Protein AF-A0A657ESQ2-F1 (afdb_monomer)

Radius of gyration: 17.64 Å; Cα contacts (8 Å, |Δi|>4): 274; chains: 1; bounding box: 41×24×46 Å

Secondary structure (DSSP, 8-state):
-EEEEE--SS-EE-TTS-EE---EEEEEEEEEEE-SSSEEEEEEEEEEEESSS---TTSSSEEEEEEEEEEE-SBTTEEEEEEEEE-TT-EEETTEEEE--EEEEEEEEE--

Organism: Salmonella enteritidis (NCBI:txid149539)

Foldseek 3Di:
DDWDKAWDPAWDQAPVRDTHTFIKIKDKDKDWDDPDPFKIKIKIKMKMFTPDRHAALLRHRIWMKIKIKIWTCPDVFKIKIKIKMFGAQRDDDPNRGRHTDIDIDIDMGGDD

Nearest PDB structures (foldseek):
  2wjr-assembly1_A  TM=1.004E+00  e=6.960E-17  Escherichia coli K-12
  5ldt-assembly1_B  TM=6.618E-01  e=3.950E-01  Campylobacter jejuni
  5ldv-assembly1_A  TM=5.647E-01  e=2.331E-01  Campylobacter jejuni
  2iwv-assembly2_B  TM=6.084E-01  e=5.141E-01  Escherichia coli K-12
  7q5c-assembly1_XXX  TM=6.242E-01  e=1.400E+00  Escherichia coli K-12

Solvent-accessible surface area (backbone atoms only — not comparable to full-atom values): 6054 Å² total; per-residue (Å²): 114,47,79,47,77,50,77,53,97,59,73,42,75,36,78,88,66,48,80,39,49,83,24,33,47,35,37,37,42,71,49,78,45,76,78,52,90,49,35,34,42,36,40,38,41,36,45,36,33,48,74,46,66,52,63,48,50,57,75,30,48,53,56,43,38,40,40,42,35,45,36,36,48,79,43,102,45,38,34,41,33,44,35,44,31,44,46,41,31,46,28,69,58,95,91,43,56,52,32,79,27,76,45,81,48,74,53,70,48,72,67,129

pLDDT: mean 98.3, std 1.03, range [89.38, 98.88]

Structure (mmCIF, N/CA/C/O backbone):
data_AF-A0A657ESQ2-F1
#
_entry.id   AF-A0A657ESQ2-F1
#
loop_
_atom_site.group_PDB
_atom_site.id
_atom_site.type_symbol
_atom_site.label_atom_id
_atom_site.label_alt_id
_at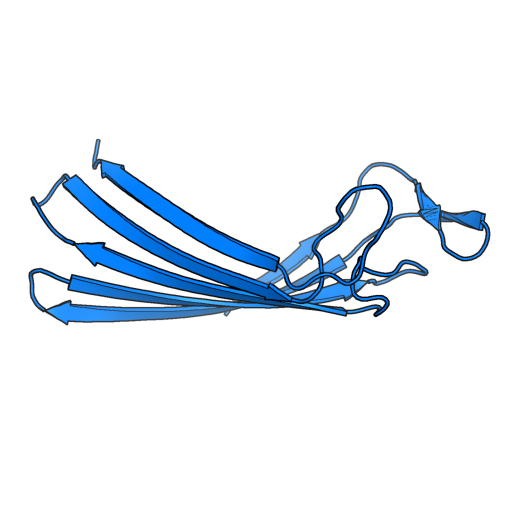om_site.label_comp_id
_atom_site.label_asym_id
_atom_site.label_entity_id
_atom_site.label_seq_id
_atom_site.pdbx_PDB_ins_code
_atom_site.Cartn_x
_atom_site.Cartn_y
_atom_site.Cartn_z
_atom_site.occupancy
_atom_site.B_iso_or_equiv
_atom_site.auth_seq_id
_atom_site.auth_comp_id
_atom_site.auth_asym_id
_atom_site.auth_atom_id
_atom_site.pdbx_PDB_model_num
ATOM 1 N N . MET A 1 1 ? -9.591 -10.867 0.624 1.00 96.06 1 MET A N 1
ATOM 2 C CA . MET A 1 1 ? -8.493 -11.061 -0.350 1.00 96.06 1 MET A CA 1
ATOM 3 C C . MET A 1 1 ? -8.835 -10.293 -1.615 1.00 96.06 1 MET A C 1
ATOM 5 O O . MET A 1 1 ? -9.995 -10.320 -2.010 1.00 96.06 1 MET A O 1
ATOM 9 N N . ARG A 1 2 ? -7.864 -9.631 -2.243 1.00 98.62 2 ARG A N 1
ATOM 10 C CA . ARG A 1 2 ? -8.028 -8.930 -3.520 1.00 98.62 2 ARG A CA 1
ATOM 11 C C . ARG A 1 2 ? -6.868 -9.264 -4.449 1.00 98.62 2 ARG A C 1
ATOM 13 O O . ARG A 1 2 ? -5.722 -9.280 -4.015 1.00 98.62 2 ARG A O 1
ATOM 20 N N . TYR A 1 3 ? -7.176 -9.474 -5.722 1.00 98.56 3 TYR A N 1
ATOM 21 C CA . TYR A 1 3 ? -6.207 -9.423 -6.811 1.00 98.56 3 TYR A CA 1
ATOM 22 C C . TYR A 1 3 ? -6.491 -8.184 -7.659 1.00 98.56 3 TYR A C 1
ATOM 24 O O . TYR A 1 3 ? -7.655 -7.852 -7.897 1.00 98.56 3 TYR A O 1
ATOM 32 N N . ARG A 1 4 ? -5.441 -7.503 -8.112 1.00 98.75 4 ARG A N 1
ATOM 33 C CA . ARG A 1 4 ? -5.534 -6.347 -9.000 1.00 98.75 4 ARG A CA 1
ATOM 34 C C . ARG A 1 4 ? -4.433 -6.412 -10.052 1.00 98.75 4 ARG A C 1
ATOM 36 O O . ARG A 1 4 ? -3.280 -6.700 -9.738 1.00 98.75 4 ARG A O 1
ATOM 43 N N . TYR A 1 5 ? -4.801 -6.140 -11.298 1.00 98.62 5 TYR A N 1
ATOM 44 C CA . TYR A 1 5 ? -3.851 -5.976 -12.389 1.00 98.62 5 TYR A CA 1
ATOM 45 C C . TYR A 1 5 ? -3.666 -4.487 -12.670 1.00 98.62 5 TYR A C 1
ATOM 47 O O . TYR A 1 5 ? -4.586 -3.820 -13.145 1.00 98.62 5 TYR A O 1
ATOM 55 N N . ASP A 1 6 ? -2.481 -3.977 -12.357 1.00 98.50 6 ASP A N 1
ATOM 56 C CA . ASP A 1 6 ? -2.143 -2.569 -12.521 1.00 98.50 6 ASP A CA 1
ATOM 57 C C . ASP A 1 6 ? -1.502 -2.385 -13.899 1.00 98.50 6 ASP A C 1
ATOM 59 O O . ASP A 1 6 ? -0.305 -2.608 -14.100 1.00 98.50 6 ASP A O 1
ATOM 63 N N . TRP A 1 7 ? -2.337 -2.013 -14.870 1.00 98.50 7 TRP A N 1
ATOM 64 C CA . TRP A 1 7 ? -1.920 -1.725 -16.238 1.00 98.50 7 TRP A CA 1
ATOM 65 C C . TRP A 1 7 ? -1.577 -0.245 -16.406 1.00 98.50 7 TRP A C 1
ATOM 67 O O . TRP A 1 7 ? -2.383 0.632 -16.086 1.00 98.50 7 TRP A O 1
ATOM 77 N N . LYS A 1 8 ? -0.397 0.052 -16.960 1.00 97.88 8 LYS A N 1
ATOM 78 C CA . LYS A 1 8 ? 0.005 1.431 -17.263 1.00 97.88 8 LYS A CA 1
ATOM 79 C C . LYS A 1 8 ? -0.380 1.810 -18.686 1.00 97.88 8 LYS A C 1
ATOM 81 O O . LYS A 1 8 ? 0.028 1.150 -19.642 1.00 97.88 8 LYS A O 1
ATOM 86 N N . ALA A 1 9 ? -1.088 2.932 -18.832 1.00 98.12 9 ALA A N 1
ATOM 87 C CA . ALA A 1 9 ? -1.509 3.473 -20.128 1.00 98.12 9 ALA A CA 1
ATOM 88 C C . ALA A 1 9 ? -0.370 4.077 -20.964 1.00 98.12 9 ALA A C 1
ATOM 90 O O . ALA A 1 9 ? -0.494 4.180 -22.186 1.00 98.12 9 ALA A O 1
ATOM 91 N N . TYR A 1 10 ? 0.776 4.351 -20.347 1.00 97.31 10 TYR A N 1
ATOM 92 C CA . TYR A 1 10 ? 1.986 4.872 -20.981 1.00 97.31 10 TYR A CA 1
ATOM 93 C C . TYR A 1 10 ? 3.131 3.843 -20.960 1.00 97.31 10 TYR A C 1
ATOM 95 O O . TYR A 1 10 ? 3.074 2.846 -20.237 1.00 97.31 10 TYR A O 1
ATOM 103 N N . ARG A 1 11 ? 4.165 4.074 -21.782 1.00 98.19 11 ARG A N 1
ATOM 104 C CA . ARG A 1 11 ? 5.374 3.232 -21.872 1.00 98.19 11 ARG A CA 1
ATOM 105 C C . ARG A 1 11 ? 6.541 3.856 -21.100 1.00 98.19 11 ARG A C 1
ATOM 107 O O . ARG A 1 11 ? 6.575 5.069 -20.918 1.00 98.19 11 ARG A O 1
ATOM 114 N N . GLN A 1 12 ? 7.490 3.029 -20.673 1.00 98.38 12 GLN A N 1
ATOM 115 C CA . GLN A 1 12 ? 8.704 3.418 -19.945 1.00 98.38 12 GLN A CA 1
ATOM 116 C C . GLN A 1 12 ? 9.895 2.586 -20.433 1.00 98.38 12 GLN A C 1
ATOM 118 O O . GLN A 1 12 ? 9.694 1.456 -20.876 1.00 98.38 12 GLN A O 1
ATOM 123 N N . GLN A 1 13 ? 11.113 3.109 -20.307 1.00 98.44 13 GLN A N 1
ATOM 124 C CA . GLN A 1 13 ? 12.323 2.331 -20.572 1.00 98.44 13 GLN A CA 1
ATOM 125 C C . GLN A 1 13 ? 12.466 1.207 -19.536 1.00 98.44 13 GLN A C 1
ATOM 127 O O . GLN A 1 13 ? 12.337 1.460 -18.336 1.00 98.44 13 GLN A O 1
ATOM 132 N N . ASP A 1 14 ? 12.667 -0.021 -19.999 1.00 98.06 14 ASP A N 1
ATOM 133 C CA . ASP A 1 14 ? 12.867 -1.209 -19.173 1.00 98.06 14 ASP A CA 1
ATOM 134 C C . ASP A 1 14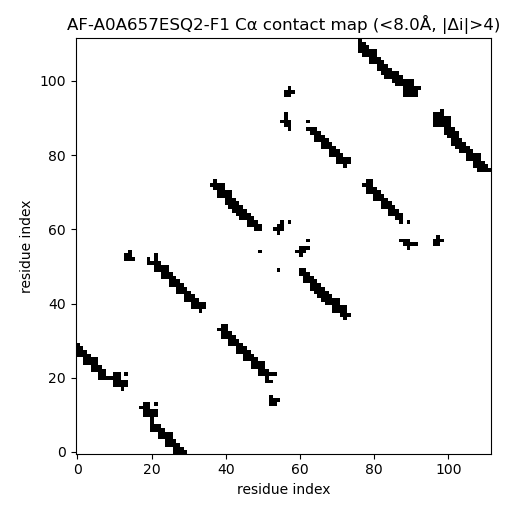 ? 14.357 -1.474 -18.879 1.00 98.06 14 ASP A C 1
ATOM 136 O O . ASP A 1 14 ? 15.224 -0.663 -19.212 1.00 98.06 14 ASP A O 1
ATOM 140 N N . LEU A 1 15 ? 14.665 -2.581 -18.196 1.00 97.25 15 LEU A N 1
ATOM 141 C CA . LEU A 1 15 ? 16.039 -2.928 -17.808 1.00 97.25 15 LEU A CA 1
ATOM 142 C C . LEU A 1 15 ? 16.935 -3.311 -18.992 1.00 97.25 15 LEU A C 1
ATOM 144 O O . LEU A 1 15 ? 18.156 -3.211 -18.873 1.00 97.25 15 LEU A O 1
ATOM 148 N N . SER A 1 16 ? 16.343 -3.722 -20.112 1.00 97.81 16 SER A N 1
ATOM 149 C CA . SER A 1 16 ? 17.048 -4.031 -21.358 1.00 97.81 16 SER A CA 1
ATOM 150 C C . SER A 1 16 ? 17.262 -2.782 -22.226 1.00 97.81 16 SER A C 1
ATOM 152 O O . SER A 1 16 ? 18.020 -2.817 -23.193 1.00 97.81 16 SER A O 1
ATOM 154 N N . GLY A 1 17 ? 16.648 -1.656 -21.850 1.00 97.94 17 GLY A N 1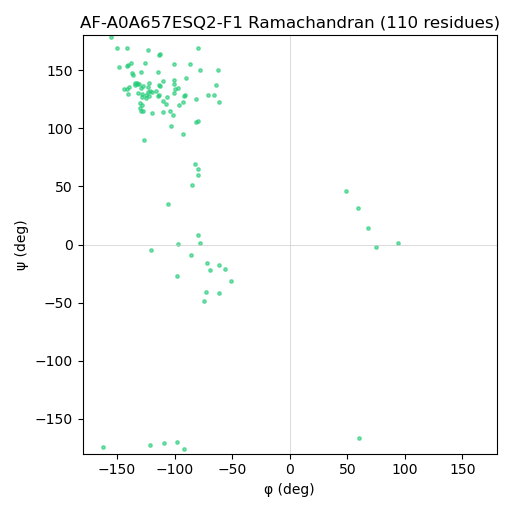
ATOM 155 C CA . GLY A 1 17 ? 16.729 -0.383 -22.558 1.00 97.94 17 GLY A CA 1
ATOM 156 C C . GLY A 1 17 ? 15.593 -0.155 -23.557 1.00 97.94 17 GLY A C 1
ATOM 157 O O . GLY A 1 17 ? 15.557 0.913 -24.173 1.00 97.94 17 GLY A O 1
ATOM 158 N N . ASP A 1 18 ? 14.651 -1.094 -23.672 1.00 98.19 18 ASP A N 1
ATOM 159 C CA . ASP A 1 18 ? 13.515 -1.032 -24.586 1.00 98.19 18 ASP A CA 1
ATOM 160 C C . ASP A 1 18 ? 12.331 -0.276 -23.971 1.00 98.19 18 ASP A C 1
ATOM 162 O O . ASP A 1 18 ? 12.141 -0.205 -22.756 1.00 98.19 18 ASP A O 1
ATOM 166 N N . MET A 1 19 ? 11.470 0.291 -24.819 1.00 98.31 19 MET A N 1
ATOM 167 C CA . MET A 1 19 ? 10.232 0.919 -24.352 1.00 98.31 19 MET A CA 1
ATOM 168 C C . MET A 1 19 ? 9.162 -0.146 -24.112 1.00 98.31 19 MET A C 1
ATOM 170 O O . MET A 1 19 ? 8.528 -0.614 -25.055 1.00 98.31 19 MET A O 1
ATOM 174 N N . SER A 1 20 ? 8.865 -0.472 -22.861 1.00 98.12 20 SER A N 1
ATOM 175 C CA . SER A 1 20 ? 7.834 -1.449 -22.484 1.00 98.12 20 SER A CA 1
ATOM 176 C C . SER A 1 20 ? 6.755 -0.815 -21.592 1.00 98.12 20 SER A C 1
ATOM 178 O O . SER A 1 20 ? 6.684 0.409 -21.459 1.00 98.12 20 SER A O 1
ATOM 180 N N . ARG A 1 21 ? 5.836 -1.615 -21.041 1.00 98.19 21 ARG A N 1
ATOM 181 C CA . ARG A 1 21 ? 4.856 -1.171 -20.033 1.00 98.19 21 ARG A CA 1
ATOM 182 C C . ARG A 1 21 ? 5.209 -1.791 -18.693 1.00 98.19 21 ARG A C 1
ATOM 184 O O . ARG A 1 21 ? 5.244 -3.011 -18.575 1.00 98.19 21 ARG A O 1
ATOM 191 N N . ASP A 1 22 ? 5.413 -0.974 -17.672 1.00 98.38 22 ASP A N 1
ATOM 192 C CA . ASP A 1 22 ? 5.702 -1.449 -16.316 1.00 98.38 22 ASP A CA 1
ATOM 193 C C . ASP A 1 22 ? 4.415 -1.890 -15.589 1.00 98.38 22 ASP A C 1
ATOM 195 O O . ASP A 1 22 ? 3.964 -1.253 -14.636 1.00 98.38 22 ASP A O 1
ATOM 199 N N . ASN A 1 23 ? 3.790 -2.948 -16.114 1.00 98.44 23 ASN A N 1
ATOM 200 C CA . ASN A 1 23 ? 2.570 -3.549 -15.579 1.00 98.44 23 ASN A CA 1
ATOM 201 C C . ASN A 1 23 ? 2.871 -4.434 -14.363 1.00 98.44 23 ASN A C 1
ATOM 203 O O . ASN A 1 23 ? 3.940 -5.052 -14.271 1.00 98.44 23 ASN A O 1
ATOM 207 N N . VAL A 1 24 ? 1.900 -4.536 -13.455 1.00 98.81 24 VAL A N 1
ATOM 208 C CA . VAL A 1 24 ? 2.076 -5.192 -12.155 1.00 98.81 24 VAL A CA 1
ATOM 209 C C . VAL A 1 24 ? 0.909 -6.127 -11.829 1.00 98.81 24 VAL A C 1
ATOM 211 O O . VAL A 1 24 ? -0.259 -5.779 -12.004 1.00 98.81 24 VAL A O 1
ATOM 214 N N . HIS A 1 25 ? 1.231 -7.306 -11.297 1.00 98.81 25 HIS A N 1
ATOM 215 C CA . HIS A 1 25 ? 0.279 -8.175 -10.606 1.00 98.81 25 HIS A CA 1
ATOM 216 C C . HIS A 1 25 ? 0.323 -7.855 -9.114 1.00 98.81 25 HIS A C 1
ATOM 218 O O . HIS A 1 25 ? 1.389 -7.950 -8.511 1.00 98.81 25 HIS A O 1
ATOM 224 N N . ARG A 1 26 ? -0.810 -7.487 -8.513 1.00 98.88 26 ARG A N 1
ATOM 225 C CA . ARG A 1 26 ? -0.903 -7.119 -7.096 1.00 98.88 26 ARG A CA 1
ATOM 226 C C . ARG A 1 26 ? -1.913 -7.998 -6.370 1.00 98.88 26 ARG A C 1
ATOM 228 O O . ARG A 1 26 ? -3.023 -8.217 -6.851 1.00 98.88 26 ARG A O 1
ATOM 235 N N . TRP A 1 27 ? -1.531 -8.454 -5.188 1.00 98.81 27 TRP A N 1
ATOM 236 C CA . TRP A 1 27 ? -2.357 -9.211 -4.260 1.00 98.81 27 TRP A CA 1
ATOM 237 C C . TRP A 1 27 ? -2.401 -8.481 -2.927 1.00 98.81 27 TRP A C 1
ATOM 239 O O . TRP A 1 27 ? -1.354 -8.114 -2.401 1.00 98.81 27 TRP A O 1
ATOM 249 N N . ASP A 1 28 ? -3.596 -8.303 -2.374 1.00 98.81 28 ASP A N 1
ATOM 250 C CA . ASP A 1 28 ? -3.800 -7.708 -1.058 1.00 98.81 28 ASP A CA 1
ATOM 251 C C . ASP A 1 28 ? -4.621 -8.660 -0.163 1.00 98.81 28 ASP A C 1
ATOM 253 O O . ASP A 1 28 ? -5.705 -9.137 -0.532 1.00 98.81 28 ASP A O 1
ATOM 257 N N . GLY A 1 29 ? -4.113 -8.931 1.034 1.00 98.69 29 GLY A N 1
ATOM 258 C CA . GLY A 1 29 ? -4.825 -9.566 2.137 1.00 98.69 29 GLY A CA 1
ATOM 259 C C . GLY A 1 29 ? -5.274 -8.510 3.142 1.00 98.69 29 GLY A C 1
ATOM 260 O O . GLY A 1 29 ? -4.537 -7.567 3.405 1.00 98.69 29 GLY A O 1
ATOM 261 N N . TYR A 1 30 ? -6.474 -8.674 3.697 1.00 98.75 30 TYR A N 1
ATOM 262 C CA . TYR A 1 30 ? -7.056 -7.746 4.666 1.00 98.75 30 TYR A CA 1
ATOM 263 C C . TYR A 1 30 ? -7.600 -8.534 5.846 1.00 98.75 30 TYR A C 1
ATOM 265 O O . TYR A 1 30 ? -8.362 -9.484 5.648 1.00 98.75 30 TYR A O 1
ATOM 273 N N . VAL A 1 31 ? -7.236 -8.113 7.049 1.00 98.69 31 VAL A N 1
ATOM 274 C CA . VAL A 1 31 ? -7.825 -8.578 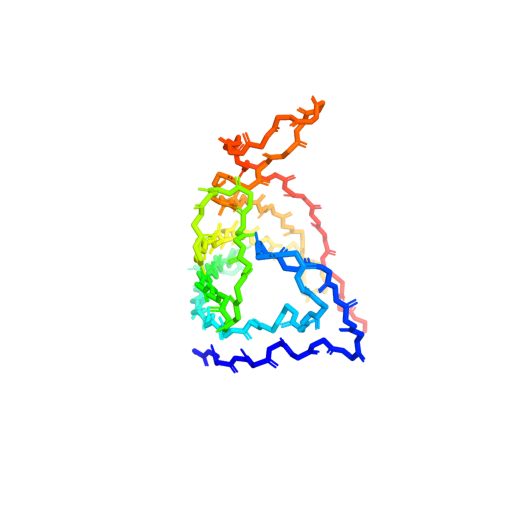8.301 1.00 98.69 31 VAL A CA 1
ATOM 275 C C . VAL A 1 31 ? -8.236 -7.347 9.088 1.00 98.69 31 VAL A C 1
ATOM 277 O O . VAL A 1 31 ? -7.428 -6.452 9.315 1.00 98.69 31 VAL A O 1
ATOM 280 N N . THR A 1 32 ? -9.490 -7.309 9.517 1.00 98.69 32 THR A N 1
ATOM 281 C CA . THR A 1 32 ? -10.004 -6.267 10.402 1.00 98.69 32 THR A CA 1
ATOM 282 C C . THR A 1 32 ? -10.613 -6.948 11.608 1.00 98.69 32 THR A C 1
ATOM 284 O O . THR A 1 32 ? -11.444 -7.843 11.466 1.00 98.69 32 THR A O 1
ATOM 287 N N . TYR A 1 33 ? -10.173 -6.542 12.790 1.00 98.62 33 TYR A N 1
ATOM 288 C CA . TYR A 1 33 ? -10.600 -7.108 14.053 1.00 98.62 33 TYR A CA 1
ATOM 289 C C . TYR A 1 33 ? -11.068 -5.994 14.982 1.00 98.62 33 TYR A C 1
ATOM 291 O O . TYR A 1 33 ? -10.295 -5.121 15.385 1.00 98.62 33 TYR A O 1
ATOM 299 N N . HIS A 1 34 ? -12.357 -6.024 15.305 1.00 98.50 34 HIS A N 1
ATOM 300 C CA . HIS A 1 34 ? -12.948 -5.142 16.297 1.00 98.50 34 HIS A CA 1
ATOM 301 C C . HIS A 1 34 ? -12.635 -5.703 17.686 1.00 98.50 34 HIS A C 1
ATOM 303 O O . HIS A 1 34 ? -13.171 -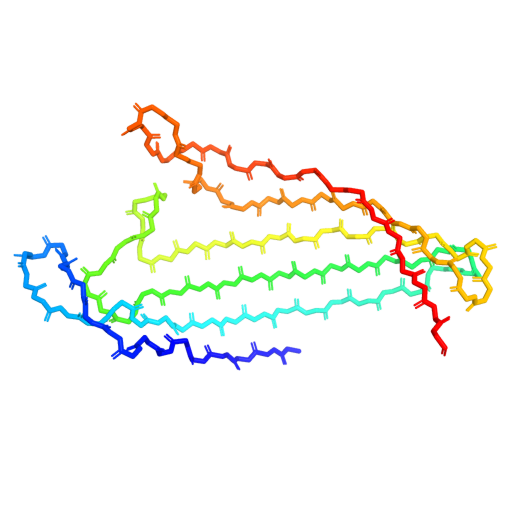6.741 18.069 1.00 98.50 34 HIS A O 1
ATOM 309 N N . ILE A 1 35 ? -11.716 -5.056 18.403 1.00 98.19 35 ILE A N 1
ATOM 310 C CA . ILE A 1 35 ? -11.209 -5.555 19.687 1.00 98.19 35 ILE A CA 1
ATOM 311 C C . ILE A 1 35 ? -12.271 -5.350 20.769 1.00 98.19 35 ILE A C 1
ATOM 313 O O . ILE A 1 35 ? -12.567 -6.261 21.539 1.00 98.19 35 ILE A O 1
ATOM 317 N N . ASN A 1 36 ? -12.815 -4.137 20.828 1.00 98.00 36 ASN A N 1
ATOM 318 C CA . ASN A 1 36 ? -13.845 -3.687 21.757 1.00 98.00 36 ASN A CA 1
ATOM 319 C C . ASN A 1 36 ? -14.487 -2.398 21.211 1.00 98.00 36 ASN A C 1
ATOM 321 O O . ASN A 1 36 ? -14.131 -1.953 20.119 1.00 98.00 36 ASN A O 1
ATOM 325 N N . SER A 1 37 ? -15.380 -1.778 21.991 1.00 97.88 37 SER A N 1
ATOM 326 C CA . SER A 1 37 ? -16.060 -0.524 21.629 1.00 97.88 37 SER A CA 1
ATOM 327 C C . SER A 1 37 ? -15.118 0.592 21.185 1.00 97.88 37 SER A C 1
ATOM 329 O O . SER A 1 37 ? -15.499 1.401 20.347 1.00 97.88 37 SER A O 1
ATOM 331 N N . ASP A 1 38 ? -13.902 0.617 21.723 1.00 98.56 38 ASP A N 1
ATOM 332 C CA . ASP A 1 38 ? -12.987 1.743 21.595 1.00 98.56 38 ASP A CA 1
ATOM 333 C C . ASP A 1 38 ? -11.971 1.517 20.479 1.00 98.56 38 ASP A C 1
ATOM 335 O O . ASP A 1 38 ? -11.482 2.480 19.900 1.00 98.56 38 ASP A O 1
ATOM 339 N N . PHE A 1 39 ? -11.640 0.263 20.157 1.00 98.75 39 PHE A N 1
ATOM 340 C CA . PHE A 1 39 ? -10.520 -0.041 19.275 1.00 98.75 39 PHE A CA 1
ATOM 341 C C . PHE A 1 39 ? -10.854 -1.024 18.162 1.00 98.75 39 PHE A C 1
ATOM 343 O O . PHE A 1 39 ? -11.473 -2.077 18.340 1.00 98.75 39 PHE A O 1
ATOM 350 N N . THR A 1 40 ? -10.339 -0.718 16.977 1.00 98.81 40 THR A N 1
ATOM 351 C CA . THR A 1 40 ? -10.291 -1.650 15.851 1.00 98.81 40 THR A CA 1
ATOM 352 C C . THR A 1 40 ? -8.883 -1.715 15.304 1.00 98.81 40 THR A C 1
ATOM 354 O O . THR A 1 40 ? -8.252 -0.698 15.026 1.00 98.81 40 THR A O 1
ATOM 357 N N . PHE A 1 41 ? -8.395 -2.939 15.159 1.00 98.81 41 PHE A N 1
ATOM 358 C CA . PHE A 1 41 ? -7.127 -3.221 14.520 1.00 98.81 41 PHE A CA 1
ATOM 359 C C . PHE A 1 41 ? 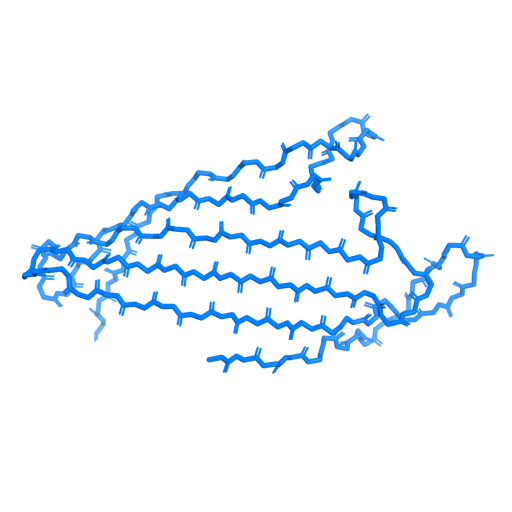-7.377 -3.665 13.084 1.00 98.81 41 PHE A C 1
ATOM 361 O O . PHE A 1 41 ? -8.234 -4.514 12.827 1.00 98.81 41 PHE A O 1
ATOM 368 N N . ALA A 1 42 ? -6.616 -3.114 12.148 1.00 98.81 42 ALA A N 1
ATOM 369 C CA . ALA A 1 42 ? -6.612 -3.561 10.770 1.00 98.81 42 ALA A CA 1
ATOM 370 C C . ALA A 1 42 ? -5.185 -3.856 10.315 1.00 98.81 42 ALA A C 1
ATOM 372 O O . ALA A 1 42 ? -4.262 -3.084 10.563 1.00 98.81 42 ALA A O 1
ATOM 373 N N . TRP A 1 43 ? -5.029 -4.973 9.617 1.00 98.88 43 TRP A N 1
ATOM 374 C CA . TRP A 1 43 ? -3.803 -5.337 8.932 1.00 98.88 43 TRP A CA 1
ATOM 375 C C . TRP A 1 43 ? -4.094 -5.541 7.452 1.00 98.88 43 TRP A C 1
ATOM 377 O O . TRP A 1 43 ? -4.987 -6.309 7.078 1.00 98.88 43 TRP A O 1
ATOM 387 N N . GLN A 1 44 ? -3.317 -4.864 6.613 1.00 98.88 44 GLN A N 1
ATOM 388 C CA . GLN A 1 44 ? -3.251 -5.135 5.187 1.00 98.88 44 GLN A CA 1
ATOM 389 C C . GLN A 1 44 ? -1.857 -5.646 4.840 1.00 98.88 44 GLN A C 1
ATOM 391 O O . GLN A 1 44 ? -0.856 -4.996 5.128 1.00 98.88 44 GLN A O 1
ATOM 396 N N . THR A 1 45 ? -1.796 -6.789 4.167 1.00 98.75 45 THR A N 1
ATOM 397 C CA . THR A 1 45 ? -0.561 -7.317 3.585 1.00 98.75 45 THR A CA 1
ATOM 398 C C . THR A 1 45 ? -0.660 -7.281 2.074 1.00 98.75 45 THR A C 1
ATOM 400 O O . THR A 1 45 ? -1.699 -7.623 1.510 1.00 98.75 45 THR A O 1
ATOM 403 N N . THR A 1 46 ? 0.401 -6.852 1.409 1.00 98.88 46 THR A N 1
ATOM 404 C CA . THR A 1 46 ? 0.442 -6.699 -0.039 1.00 98.88 46 THR A CA 1
ATOM 405 C C . THR A 1 46 ? 1.669 -7.400 -0.594 1.00 98.88 46 THR A C 1
ATOM 407 O O . THR A 1 46 ? 2.777 -7.216 -0.095 1.00 98.88 46 THR A O 1
ATOM 410 N N . LEU A 1 47 ? 1.476 -8.154 -1.672 1.00 98.81 47 LEU A N 1
ATOM 411 C CA . LEU A 1 47 ? 2.539 -8.640 -2.541 1.00 98.81 47 LEU A CA 1
ATOM 412 C C . LEU A 1 47 ? 2.273 -8.130 -3.950 1.00 98.81 47 LEU A C 1
ATOM 414 O O . LEU A 1 47 ? 1.169 -8.290 -4.474 1.00 98.81 47 LEU A O 1
ATOM 418 N N . TYR A 1 48 ? 3.289 -7.579 -4.599 1.00 98.69 48 TYR A N 1
ATOM 419 C CA . TYR A 1 48 ? 3.185 -7.230 -6.006 1.00 98.69 48 TYR A CA 1
ATOM 420 C C . TYR A 1 48 ? 4.435 -7.608 -6.786 1.00 98.69 48 TYR A C 1
ATOM 422 O O . TYR A 1 48 ? 5.549 -7.602 -6.258 1.00 98.69 48 TYR A O 1
ATOM 430 N N . SER A 1 49 ? 4.240 -7.958 -8.055 1.00 98.75 49 SER A N 1
ATOM 431 C CA . SER A 1 49 ? 5.299 -8.410 -8.947 1.00 98.75 49 SER A CA 1
ATOM 432 C C . SER A 1 49 ? 5.209 -7.776 -10.331 1.00 98.75 49 SER A C 1
ATOM 434 O O . SER A 1 49 ? 4.129 -7.509 -10.862 1.00 98.75 49 SER A O 1
ATOM 436 N N . LYS A 1 50 ? 6.380 -7.534 -10.920 1.00 98.56 50 LYS A N 1
ATOM 437 C CA . LYS A 1 50 ? 6.534 -7.020 -12.278 1.00 98.56 50 LYS A CA 1
ATOM 438 C C . LYS A 1 50 ? 6.143 -8.098 -13.282 1.00 98.56 50 LYS A C 1
ATOM 440 O O . LYS A 1 50 ? 6.669 -9.207 -13.226 1.00 98.56 50 LYS A O 1
ATOM 445 N N . GLN A 1 51 ? 5.258 -7.752 -14.215 1.00 98.38 51 GLN A N 1
ATOM 446 C CA . GLN A 1 51 ? 4.954 -8.616 -15.357 1.00 98.38 51 GLN A CA 1
ATOM 447 C C . GLN A 1 51 ? 6.110 -8.618 -16.370 1.00 98.38 51 GLN A C 1
ATOM 449 O O . GLN A 1 51 ? 6.459 -9.658 -16.917 1.00 98.38 51 GLN A O 1
ATOM 454 N N . ASN A 1 52 ? 6.691 -7.440 -16.612 1.00 98.19 52 ASN A N 1
ATOM 455 C CA . ASN A 1 52 ? 7.689 -7.200 -17.656 1.00 98.19 52 ASN A CA 1
ATOM 456 C C . ASN A 1 52 ? 9.087 -6.959 -17.059 1.00 98.19 52 ASN A C 1
ATOM 458 O O . ASN A 1 52 ? 9.311 -7.167 -15.862 1.00 98.19 52 ASN A O 1
ATOM 462 N N . ASP A 1 53 ? 10.049 -6.547 -17.889 1.00 98.44 53 ASP A N 1
ATOM 463 C CA . ASP A 1 53 ? 11.463 -6.444 -17.517 1.00 98.44 53 ASP A CA 1
ATOM 464 C C . ASP A 1 53 ? 11.823 -5.188 -16.709 1.00 98.44 53 ASP A C 1
ATOM 466 O O . ASP A 1 53 ? 12.640 -4.360 -17.090 1.00 98.44 53 ASP A O 1
ATOM 470 N N . TYR A 1 54 ? 11.190 -5.059 -15.549 1.00 98.62 54 TYR A N 1
ATOM 471 C CA . TYR A 1 54 ? 11.424 -3.999 -14.578 1.00 98.62 54 TYR A CA 1
ATOM 472 C C . TYR A 1 54 ? 11.809 -4.607 -13.229 1.00 98.62 54 TYR A C 1
ATOM 474 O O . TYR A 1 54 ? 11.631 -5.803 -12.989 1.00 98.62 54 TYR A O 1
ATOM 482 N N . ARG A 1 55 ? 12.296 -3.771 -12.311 1.00 98.50 55 ARG A N 1
ATOM 483 C CA . ARG A 1 55 ? 12.533 -4.138 -10.908 1.00 98.50 55 ARG A CA 1
ATOM 484 C C . ARG A 1 55 ? 12.079 -3.019 -9.982 1.00 98.50 55 ARG A C 1
ATOM 486 O O . ARG A 1 55 ? 11.995 -1.865 -10.396 1.00 98.50 55 ARG A O 1
ATOM 493 N N . TYR A 1 56 ? 11.769 -3.370 -8.743 1.00 98.69 56 TYR A N 1
ATOM 494 C CA . TYR A 1 56 ? 11.553 -2.400 -7.675 1.00 98.69 56 TYR A CA 1
ATOM 495 C C . TYR A 1 56 ? 12.896 -1.905 -7.121 1.00 98.69 56 TYR A C 1
ATOM 497 O O . TYR A 1 56 ? 13.954 -2.479 -7.397 1.00 98.69 56 TYR A O 1
ATOM 505 N N . ALA A 1 57 ? 12.849 -0.851 -6.306 1.00 98.50 57 ALA A N 1
ATOM 506 C CA . ALA A 1 57 ? 14.022 -0.263 -5.652 1.00 98.50 57 ALA A CA 1
ATOM 507 C C . ALA A 1 57 ? 14.748 -1.234 -4.696 1.00 98.50 57 ALA A C 1
ATOM 509 O O . ALA A 1 57 ? 15.923 -1.043 -4.408 1.00 98.50 57 ALA A O 1
ATOM 510 N N . ASN A 1 58 ? 14.096 -2.327 -4.281 1.00 98.44 58 ASN A N 1
ATOM 511 C CA . ASN A 1 58 ? 14.715 -3.421 -3.522 1.00 98.44 58 ASN A CA 1
ATOM 512 C C . ASN A 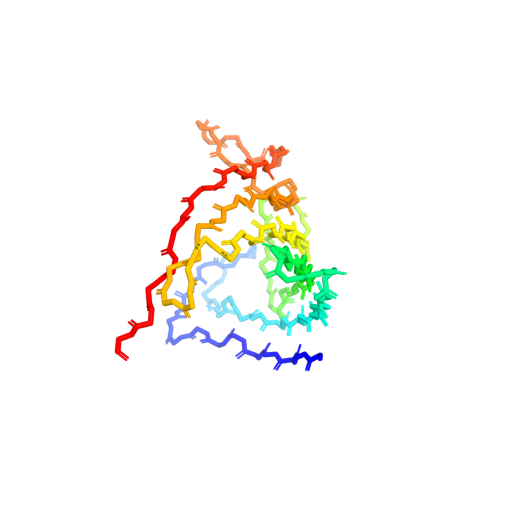1 58 ? 15.518 -4.410 -4.399 1.00 98.44 58 ASN A C 1
ATOM 514 O O . ASN A 1 58 ? 15.915 -5.478 -3.933 1.00 98.44 58 ASN A O 1
ATOM 518 N N . HIS A 1 59 ? 15.708 -4.080 -5.681 1.00 98.56 59 HIS A N 1
ATOM 519 C CA . HIS A 1 59 ? 16.444 -4.846 -6.695 1.00 98.56 59 HIS A CA 1
ATOM 520 C C . HIS A 1 59 ? 15.803 -6.174 -7.113 1.00 98.56 59 HIS A C 1
ATOM 522 O O . HIS A 1 59 ? 16.441 -6.970 -7.799 1.00 98.56 59 HIS A O 1
ATOM 528 N N . LYS A 1 60 ? 14.534 -6.406 -6.769 1.00 98.56 60 LYS A N 1
ATOM 529 C CA . LYS A 1 60 ? 13.788 -7.619 -7.131 1.00 98.56 60 LYS A CA 1
ATOM 530 C C . LYS A 1 60 ? 12.646 -7.301 -8.098 1.00 98.56 60 LYS A C 1
ATOM 532 O O . LYS A 1 60 ? 12.190 -6.164 -8.208 1.00 98.56 60 LYS A O 1
ATOM 537 N N . LYS A 1 61 ? 12.119 -8.336 -8.764 1.00 98.62 61 LYS A N 1
ATOM 538 C CA . LYS A 1 61 ? 10.865 -8.251 -9.544 1.00 98.62 61 LYS A CA 1
ATOM 539 C C . LYS A 1 61 ? 9.605 -8.284 -8.672 1.00 98.62 61 LYS A C 1
ATOM 541 O O . LYS A 1 61 ? 8.505 -8.236 -9.208 1.00 98.62 61 LYS A O 1
ATOM 546 N N . TRP A 1 62 ? 9.745 -8.360 -7.352 1.00 98.75 62 TRP A N 1
ATOM 547 C CA . TRP A 1 62 ? 8.643 -8.349 -6.397 1.00 98.75 62 TRP A CA 1
ATOM 548 C C . TRP A 1 62 ? 9.015 -7.541 -5.154 1.00 98.75 62 TRP A C 1
ATOM 550 O O . TRP A 1 62 ? 10.192 -7.435 -4.805 1.00 98.75 62 TRP A O 1
ATOM 560 N N . ALA A 1 63 ? 8.016 -6.992 -4.481 1.00 98.81 63 ALA A N 1
ATOM 561 C CA . ALA A 1 63 ? 8.169 -6.364 -3.175 1.00 98.81 63 ALA A CA 1
ATOM 562 C C . ALA A 1 63 ? 6.867 -6.505 -2.383 1.00 98.81 63 ALA A C 1
ATOM 564 O O . ALA A 1 63 ? 5.842 -6.949 -2.918 1.00 98.81 63 ALA A O 1
ATOM 565 N N . THR A 1 64 ? 6.941 -6.179 -1.097 1.00 98.81 64 THR A N 1
ATOM 566 C CA . THR A 1 64 ? 5.818 -6.312 -0.169 1.00 98.81 64 THR A CA 1
ATOM 567 C C . THR A 1 64 ? 5.510 -5.014 0.563 1.00 98.81 64 THR A C 1
ATOM 569 O O . THR A 1 64 ? 6.370 -4.157 0.727 1.00 98.81 64 THR A O 1
ATOM 572 N N . GLU A 1 65 ? 4.275 -4.885 1.032 1.00 98.81 65 GLU A N 1
ATOM 573 C CA . GLU A 1 65 ? 3.878 -3.840 1.978 1.00 98.81 65 GLU A CA 1
ATOM 574 C C . GLU A 1 65 ? 3.071 -4.495 3.099 1.00 98.81 65 GLU A C 1
ATOM 576 O O . GLU A 1 65 ? 2.232 -5.358 2.833 1.00 98.81 65 GLU A O 1
ATOM 581 N N . ASN A 1 66 ? 3.306 -4.102 4.348 1.00 98.75 66 ASN A N 1
ATOM 582 C CA . ASN A 1 66 ? 2.470 -4.500 5.479 1.00 98.75 66 ASN A CA 1
ATOM 583 C C . ASN A 1 66 ? 2.076 -3.260 6.268 1.00 98.75 66 ASN A C 1
ATOM 585 O O . ASN A 1 66 ? 2.951 -2.630 6.855 1.00 98.75 66 ASN A O 1
ATOM 589 N N . ALA A 1 67 ? 0.780 -2.958 6.268 1.00 98.81 67 ALA A N 1
ATOM 590 C CA . ALA A 1 67 ? 0.182 -1.812 6.934 1.00 98.81 67 ALA A CA 1
ATOM 591 C C . ALA A 1 67 ? -0.584 -2.260 8.175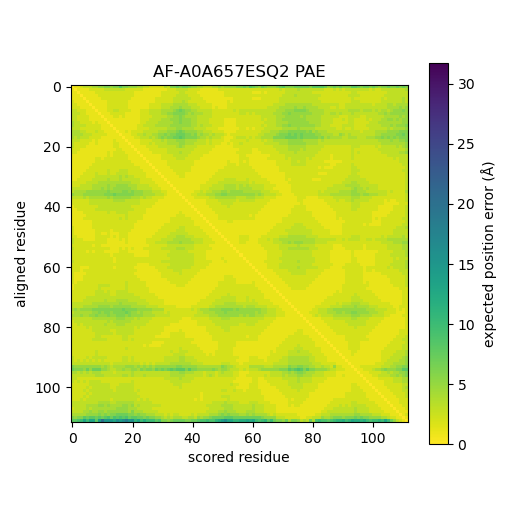 1.00 98.81 67 ALA A C 1
ATOM 593 O O . ALA A 1 67 ? -1.445 -3.141 8.089 1.00 98.81 67 ALA A O 1
ATOM 594 N N . PHE A 1 68 ? -0.278 -1.652 9.315 1.00 98.81 68 PHE A N 1
ATOM 595 C CA . PHE A 1 68 ? -0.895 -1.932 10.606 1.00 98.81 68 PHE A CA 1
ATOM 596 C C . PHE A 1 68 ? -1.558 -0.665 11.123 1.00 98.81 68 PHE A C 1
ATOM 598 O O . PHE A 1 68 ? -0.871 0.292 11.468 1.00 98.81 68 PHE A O 1
ATOM 605 N N . VAL A 1 69 ? -2.884 -0.674 11.201 1.00 98.88 69 VAL A N 1
ATOM 606 C CA . VAL A 1 69 ? -3.685 0.480 11.609 1.00 98.88 69 VAL A CA 1
ATOM 607 C C . VAL A 1 69 ? -4.371 0.176 12.932 1.00 98.88 69 VAL A C 1
ATOM 609 O O . VAL A 1 69 ? -5.060 -0.839 13.062 1.00 98.88 69 VAL A O 1
ATOM 612 N N . LEU A 1 70 ? -4.221 1.079 13.899 1.00 98.88 70 LEU A N 1
ATOM 613 C CA . LEU A 1 70 ? -5.010 1.085 15.125 1.00 98.88 70 LEU A CA 1
ATOM 614 C C . LEU A 1 70 ? -5.950 2.285 15.100 1.00 98.88 70 LEU A C 1
ATOM 616 O O . LEU A 1 70 ? -5.512 3.434 15.137 1.00 98.88 70 LEU A O 1
ATOM 620 N N . GLN A 1 71 ? -7.242 1.994 15.040 1.00 98.88 71 GLN A N 1
ATOM 621 C CA . GLN A 1 71 ? -8.315 2.978 15.050 1.00 98.88 71 GLN A CA 1
ATOM 622 C C . GLN A 1 71 ? -8.863 3.121 16.464 1.00 98.88 71 GLN A C 1
ATOM 624 O O . GLN A 1 71 ? -9.115 2.109 17.122 1.00 98.88 71 GLN A O 1
ATOM 629 N N . TYR A 1 72 ? -9.064 4.363 16.894 1.00 98.81 72 TYR A N 1
ATOM 630 C CA . TYR A 1 72 ? -9.738 4.714 18.136 1.00 98.81 72 TYR A CA 1
ATOM 631 C C . TYR A 1 72 ? -11.118 5.299 17.826 1.00 98.81 72 TYR A C 1
ATOM 633 O O . TYR A 1 72 ? -11.232 6.313 17.141 1.00 98.81 72 TYR A O 1
ATOM 641 N N . HIS A 1 73 ? -12.171 4.675 18.336 1.00 98.31 73 HIS A N 1
ATOM 642 C CA . HIS A 1 73 ? -13.562 5.092 18.159 1.00 98.31 73 HIS A CA 1
ATOM 643 C C . HIS A 1 73 ? -13.915 6.194 19.158 1.00 98.31 73 HIS A C 1
ATOM 645 O O . HIS A 1 73 ? -14.660 5.983 20.110 1.00 98.31 73 HIS A O 1
ATOM 651 N N . MET A 1 74 ? -13.332 7.377 18.953 1.00 98.00 74 MET A N 1
ATOM 652 C CA . MET A 1 74 ? -13.483 8.523 19.855 1.00 98.00 74 MET A CA 1
ATOM 653 C C . MET A 1 74 ? -14.942 8.979 19.970 1.00 98.00 74 MET A C 1
ATOM 655 O O . MET A 1 74 ? -15.412 9.299 21.060 1.00 98.00 74 MET A O 1
ATOM 659 N N . THR A 1 75 ? -15.659 9.011 18.848 1.00 97.88 75 THR A N 1
ATOM 660 C CA . THR A 1 75 ? -17.115 9.195 18.795 1.00 97.88 75 THR A CA 1
ATOM 661 C C . THR A 1 75 ? -17.695 8.297 17.694 1.00 97.88 75 THR A C 1
ATOM 663 O O . THR A 1 75 ? -16.931 7.772 16.881 1.00 97.88 75 THR A O 1
ATOM 666 N N . PRO A 1 76 ? -19.031 8.136 17.600 1.00 97.00 76 PRO A N 1
ATOM 667 C CA . PRO A 1 76 ? -19.651 7.393 16.497 1.00 97.00 76 PRO A CA 1
ATOM 668 C C . PRO A 1 76 ? -19.300 7.909 15.091 1.00 97.00 76 PRO A C 1
ATOM 670 O O . PRO A 1 76 ? -19.433 7.159 14.124 1.00 97.00 76 PRO A O 1
ATOM 673 N N . ASP A 1 77 ? -18.854 9.165 14.985 1.00 98.25 77 ASP A N 1
ATOM 674 C CA . ASP A 1 77 ? -18.601 9.848 13.715 1.00 98.25 77 ASP A CA 1
ATOM 675 C C . ASP A 1 77 ? -17.145 10.319 13.554 1.00 98.25 77 ASP A C 1
ATOM 677 O O . ASP A 1 77 ? -16.793 10.836 12.496 1.00 98.25 77 ASP A O 1
ATOM 681 N N . ILE A 1 78 ? -16.289 10.162 14.573 1.00 98.56 78 ILE A N 1
ATOM 682 C CA . ILE A 1 78 ? -14.885 10.592 14.547 1.00 98.56 78 ILE A CA 1
ATOM 683 C C . ILE A 1 78 ? -13.986 9.442 15.000 1.00 98.56 78 ILE A C 1
ATOM 685 O O . ILE A 1 78 ? -14.020 9.026 16.161 1.00 98.56 78 ILE A O 1
ATOM 689 N N . THR A 1 79 ? -13.113 8.994 14.099 1.00 98.75 79 THR A N 1
ATOM 690 C CA . THR A 1 79 ? -12.200 7.868 14.331 1.00 98.75 79 THR A CA 1
ATOM 691 C C . THR A 1 79 ? -10.752 8.272 14.034 1.00 98.75 79 THR A C 1
ATOM 693 O O . THR A 1 79 ? -10.296 8.152 12.891 1.00 98.75 79 THR A O 1
ATOM 696 N N . PRO A 1 80 ? -9.999 8.785 15.026 1.00 98.75 80 PRO A N 1
ATOM 697 C CA . PRO A 1 80 ? -8.553 8.944 14.917 1.00 98.75 80 PRO A CA 1
ATOM 698 C C . PRO A 1 80 ? -7.855 7.594 14.735 1.00 98.75 80 PRO A C 1
ATOM 700 O O . PRO A 1 80 ? -8.319 6.569 15.238 1.00 98.75 80 PRO A O 1
ATOM 703 N N . TYR A 1 81 ? -6.715 7.585 14.052 1.00 98.81 81 TYR A N 1
ATOM 704 C CA . TYR A 1 81 ? -5.911 6.380 13.897 1.00 98.81 81 TYR A CA 1
ATOM 705 C C . TYR A 1 81 ? -4.418 6.678 13.798 1.00 98.81 81 TYR A C 1
ATOM 707 O O . TYR A 1 81 ? -3.991 7.740 13.338 1.00 98.81 81 TYR A O 1
ATOM 715 N N . ILE A 1 82 ? -3.632 5.689 14.213 1.00 98.88 82 ILE A N 1
ATOM 716 C CA . ILE A 1 82 ? -2.196 5.610 13.954 1.00 98.88 82 ILE A CA 1
ATOM 717 C C . ILE A 1 82 ? -1.922 4.417 13.048 1.00 98.88 82 ILE A C 1
ATOM 719 O O . ILE A 1 82 ? -2.627 3.406 13.104 1.00 98.88 82 ILE A O 1
ATOM 723 N N . GLU A 1 83 ? -0.893 4.537 12.223 1.00 98.81 83 GLU A N 1
ATOM 724 C CA . GLU A 1 83 ? -0.525 3.517 11.254 1.00 98.81 83 GLU A CA 1
ATOM 725 C C . GLU A 1 83 ? 0.995 3.392 11.154 1.00 98.81 83 GLU A C 1
ATOM 727 O O . GLU A 1 83 ? 1.726 4.386 11.098 1.00 98.81 83 GLU A O 1
ATOM 732 N N . TYR A 1 84 ? 1.459 2.146 11.172 1.00 98.81 84 TYR A N 1
ATOM 733 C CA . TYR A 1 84 ? 2.833 1.783 10.856 1.00 98.81 84 TYR A CA 1
ATOM 734 C C . TYR A 1 84 ? 2.831 0.903 9.616 1.00 98.81 84 TYR A C 1
ATOM 736 O O . TYR A 1 84 ? 2.110 -0.097 9.571 1.00 98.81 84 TYR A O 1
ATOM 744 N N . ASP A 1 85 ? 3.700 1.233 8.666 1.00 98.75 85 ASP A N 1
ATOM 745 C CA . ASP A 1 85 ? 3.924 0.414 7.488 1.00 98.75 85 ASP A CA 1
ATOM 746 C C . ASP A 1 85 ? 5.384 -0.000 7.368 1.00 98.75 85 ASP A C 1
ATOM 748 O O . ASP A 1 85 ? 6.302 0.815 7.507 1.00 98.75 85 ASP A O 1
ATOM 752 N N . TYR A 1 86 ? 5.590 -1.256 6.988 1.00 98.75 86 TYR A N 1
ATOM 753 C CA . TYR A 1 86 ? 6.847 -1.683 6.393 1.00 98.75 86 TYR A CA 1
ATOM 754 C C . TYR A 1 86 ? 6.664 -1.855 4.887 1.00 98.75 86 TYR A C 1
ATOM 756 O O . TYR A 1 86 ? 5.915 -2.733 4.449 1.00 98.75 86 TYR A O 1
ATOM 764 N N . LEU A 1 87 ? 7.354 -1.027 4.101 1.00 98.69 87 LEU A N 1
ATOM 765 C CA . LEU A 1 87 ? 7.216 -0.945 2.642 1.00 98.69 87 LEU A CA 1
ATOM 766 C C . LEU A 1 87 ? 8.416 -1.589 1.924 1.00 98.69 87 LEU A C 1
ATOM 768 O O . LEU A 1 87 ? 8.854 -1.119 0.873 1.00 98.69 87 LEU A O 1
ATOM 772 N N . ASP A 1 88 ? 8.965 -2.667 2.494 1.00 98.56 88 ASP A N 1
ATOM 773 C CA . ASP A 1 88 ? 10.155 -3.367 1.985 1.00 98.56 88 ASP A CA 1
ATOM 774 C C . ASP A 1 88 ? 11.388 -2.439 1.929 1.00 98.56 88 ASP A C 1
ATOM 776 O O . ASP A 1 88 ? 11.432 -1.351 2.509 1.00 98.56 88 ASP A O 1
ATOM 780 N N . ARG A 1 89 ? 12.443 -2.862 1.234 1.00 98.56 89 ARG A N 1
ATOM 781 C CA . ARG A 1 89 ? 13.622 -2.035 0.973 1.00 98.56 89 ARG A CA 1
ATOM 782 C C . ARG A 1 89 ? 13.426 -1.153 -0.259 1.00 98.56 89 ARG A C 1
ATOM 784 O O . ARG A 1 89 ? 14.224 -1.199 -1.192 1.00 98.56 89 ARG A O 1
ATOM 791 N N . GLN A 1 90 ? 12.325 -0.413 -0.310 1.00 98.50 90 GLN A N 1
ATOM 792 C CA . GLN A 1 90 ? 11.988 0.427 -1.463 1.00 98.50 90 GLN A CA 1
ATOM 793 C C . GLN A 1 90 ? 12.381 1.895 -1.306 1.00 98.50 90 GLN A C 1
ATOM 7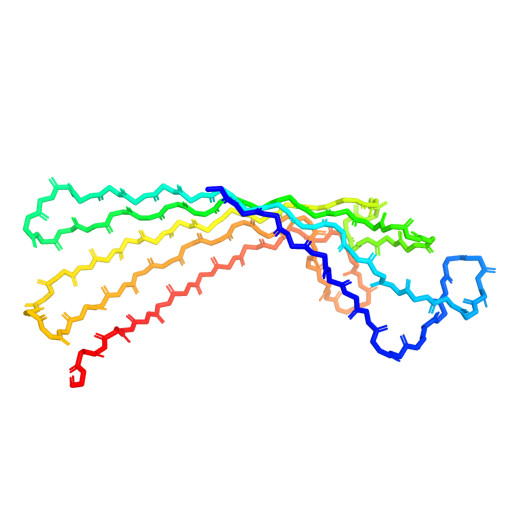95 O O . GLN A 1 90 ? 12.179 2.669 -2.240 1.00 98.50 90 GLN A O 1
ATOM 800 N N . GLY A 1 91 ? 12.976 2.270 -0.175 1.00 97.88 91 GLY A N 1
ATOM 801 C CA . GLY A 1 91 ? 13.434 3.627 0.063 1.00 97.88 91 GLY A CA 1
ATOM 802 C C . GLY A 1 91 ? 14.534 4.024 -0.912 1.00 97.88 91 GLY A C 1
ATOM 803 O O . GLY A 1 91 ? 15.458 3.248 -1.190 1.00 97.88 91 GLY A O 1
ATOM 804 N N . VAL A 1 92 ? 14.433 5.251 -1.419 1.00 98.25 92 VAL A N 1
ATOM 805 C CA . VAL A 1 92 ? 15.419 5.864 -2.310 1.00 98.25 92 VAL A CA 1
ATOM 806 C C . VAL A 1 92 ? 15.773 7.240 -1.765 1.00 98.25 92 VAL A C 1
ATOM 808 O O . VAL A 1 92 ? 14.907 8.099 -1.626 1.00 98.25 92 VAL A O 1
ATOM 811 N N . TYR A 1 93 ? 17.052 7.466 -1.474 1.00 97.62 93 TYR A N 1
ATOM 812 C CA . TYR A 1 93 ? 17.544 8.745 -0.968 1.00 97.62 93 TYR A CA 1
ATOM 813 C C . TYR A 1 93 ? 18.891 9.086 -1.604 1.00 97.62 93 TYR A C 1
ATOM 815 O O . TYR A 1 93 ? 19.802 8.260 -1.618 1.00 97.62 93 TYR A O 1
ATOM 823 N N . ASN A 1 94 ? 19.017 10.300 -2.150 1.00 97.00 94 ASN A N 1
ATOM 824 C CA . ASN A 1 94 ? 20.227 10.787 -2.826 1.00 97.00 94 ASN A CA 1
ATOM 825 C C . ASN A 1 94 ? 20.790 9.804 -3.874 1.00 97.00 94 ASN A C 1
ATOM 827 O O . ASN A 1 94 ? 21.984 9.517 -3.899 1.00 97.00 94 ASN A O 1
ATOM 831 N N . GLY A 1 95 ? 19.913 9.246 -4.720 1.00 95.56 95 GLY A N 1
ATOM 832 C CA . GLY A 1 95 ? 20.285 8.301 -5.783 1.00 95.56 95 GLY A CA 1
ATOM 833 C C . GLY A 1 95 ? 20.631 6.885 -5.306 1.00 95.56 95 GLY A C 1
ATOM 834 O O . GLY A 1 95 ? 20.889 6.016 -6.134 1.00 95.56 95 GLY A O 1
ATOM 835 N N . ARG A 1 96 ? 20.610 6.629 -3.993 1.00 97.56 96 ARG A N 1
ATOM 836 C CA . ARG A 1 96 ? 20.797 5.302 -3.407 1.00 97.56 96 ARG A CA 1
ATOM 837 C C . ARG A 1 96 ? 19.444 4.662 -3.123 1.00 97.56 96 ARG A C 1
ATOM 839 O O . ARG A 1 96 ? 18.668 5.202 -2.339 1.00 97.56 96 ARG A O 1
ATOM 846 N N . ASP A 1 97 ? 19.192 3.513 -3.736 1.00 98.25 97 ASP A N 1
ATOM 847 C CA . ASP A 1 97 ? 18.014 2.677 -3.513 1.00 98.25 97 ASP A CA 1
ATOM 848 C C . ASP A 1 97 ? 18.311 1.526 -2.526 1.00 98.25 97 ASP A C 1
ATOM 850 O O . ASP A 1 97 ? 19.349 1.506 -1.850 1.00 98.25 97 ASP A O 1
ATOM 854 N N . ASN A 1 98 ? 17.380 0.576 -2.405 1.00 98.12 98 ASN A N 1
ATOM 855 C CA . ASN A 1 98 ? 17.473 -0.578 -1.510 1.00 98.12 98 ASN A CA 1
ATOM 856 C C . ASN A 1 98 ? 17.618 -0.201 -0.018 1.00 98.12 98 ASN A C 1
ATOM 858 O O . ASN A 1 98 ? 18.257 -0.909 0.781 1.00 98.12 98 ASN A O 1
ATOM 862 N N . LEU A 1 99 ? 17.034 0.932 0.374 1.00 98.38 99 LEU A N 1
ATOM 863 C CA . LEU A 1 99 ? 16.948 1.382 1.760 1.00 98.38 99 LEU A CA 1
ATOM 864 C C . LEU A 1 99 ? 15.663 0.854 2.396 1.00 98.38 99 LEU A C 1
ATOM 866 O O . LEU A 1 99 ? 14.631 0.765 1.740 1.00 98.38 99 LEU A O 1
ATOM 870 N N . SER A 1 100 ? 15.736 0.489 3.675 1.00 98.06 100 SER A N 1
ATOM 871 C CA . SER A 1 100 ? 14.564 0.064 4.444 1.00 98.06 100 SER A CA 1
ATOM 872 C C . SER A 1 100 ? 13.547 1.197 4.521 1.00 98.06 100 SER A C 1
ATOM 874 O O . SER A 1 100 ? 13.875 2.253 5.057 1.00 98.06 100 SER A O 1
ATOM 876 N N . GLU A 1 101 ? 12.323 0.951 4.065 1.00 98.44 101 GLU A N 1
ATOM 877 C CA . GLU A 1 101 ? 11.263 1.953 4.048 1.00 98.44 101 GLU A CA 1
ATOM 878 C C . GLU A 1 101 ? 10.274 1.689 5.187 1.00 98.44 101 GLU A C 1
ATOM 880 O O . GLU A 1 101 ? 9.440 0.784 5.129 1.00 98.44 101 GLU A O 1
ATOM 885 N N . ASN A 1 102 ? 10.410 2.474 6.254 1.00 98.31 102 ASN A N 1
ATOM 886 C CA . ASN A 1 102 ? 9.463 2.496 7.363 1.00 98.31 102 ASN A CA 1
ATOM 887 C C . ASN A 1 102 ? 8.554 3.712 7.189 1.00 98.31 102 ASN A C 1
ATOM 889 O O . ASN A 1 102 ? 9.055 4.823 7.017 1.00 98.31 102 ASN A O 1
ATOM 893 N N . SER A 1 103 ? 7.242 3.516 7.276 1.00 98.62 103 SER A N 1
ATOM 894 C CA . SER A 1 103 ? 6.262 4.600 7.237 1.00 98.62 103 SER A CA 1
ATOM 895 C C . SER A 1 103 ? 5.553 4.713 8.581 1.00 98.62 103 SER A C 1
ATOM 897 O O . SER A 1 103 ? 5.186 3.706 9.184 1.00 98.62 103 SER A O 1
ATOM 899 N N . TYR A 1 104 ? 5.364 5.948 9.039 1.00 98.50 104 TYR A N 1
ATOM 900 C CA . TYR A 1 104 ? 4.634 6.273 10.260 1.00 98.50 104 TYR A CA 1
ATOM 901 C C . TYR A 1 104 ? 3.593 7.325 9.908 1.00 98.50 104 TYR A C 1
ATOM 903 O O . TYR A 1 104 ? 3.937 8.399 9.407 1.00 98.50 104 TYR A O 1
ATOM 911 N N . ARG A 1 105 ? 2.322 7.008 10.132 1.00 98.69 105 ARG A N 1
ATOM 912 C CA . ARG A 1 105 ? 1.187 7.837 9.729 1.00 98.69 105 ARG A CA 1
ATOM 913 C C . ARG A 1 105 ? 0.254 8.062 10.910 1.00 98.69 105 ARG A C 1
ATOM 915 O O . ARG A 1 105 ? 0.097 7.213 11.786 1.00 98.69 105 ARG A O 1
ATOM 922 N N . ILE A 1 106 ? -0.376 9.227 10.907 1.00 98.25 106 ILE A N 1
ATOM 923 C CA . ILE A 1 106 ? -1.462 9.592 11.810 1.00 98.25 106 ILE A CA 1
ATOM 924 C C . ILE A 1 106 ? -2.569 10.208 10.966 1.00 98.25 106 ILE A C 1
ATOM 926 O O . ILE A 1 106 ? -2.295 10.967 10.034 1.00 98.25 106 ILE A O 1
ATOM 930 N N . GLY A 1 107 ? -3.812 9.873 11.274 1.00 98.50 107 GLY A N 1
ATOM 931 C CA . GLY A 1 107 ? -4.957 10.407 10.559 1.00 98.50 107 GLY A CA 1
ATOM 932 C C . GLY A 1 107 ? -6.219 10.392 11.401 1.00 98.50 107 GLY A C 1
ATOM 933 O O . GLY A 1 107 ? -6.234 9.958 12.552 1.00 98.50 107 GLY A O 1
ATOM 934 N N . VAL A 1 108 ? -7.293 10.902 10.812 1.00 98.38 108 VAL A N 1
ATOM 935 C CA . VAL A 1 108 ? -8.628 10.901 11.405 1.00 98.38 108 VAL A CA 1
ATOM 936 C C . VAL A 1 108 ? -9.658 10.696 10.303 1.00 98.38 108 VAL A C 1
ATOM 938 O O . VAL A 1 108 ? -9.567 11.301 9.235 1.00 98.38 108 VAL A O 1
ATOM 941 N N . SER A 1 109 ? -10.614 9.808 10.553 1.00 98.38 109 SER A N 1
ATOM 942 C CA . SER A 1 109 ? -11.776 9.592 9.696 1.00 98.38 109 SER A CA 1
ATOM 943 C C . SER A 1 109 ? -12.992 10.299 10.287 1.00 98.38 109 SER A C 1
ATOM 945 O O . SER A 1 109 ? -13.196 10.256 11.501 1.00 98.38 109 SER A O 1
ATOM 947 N N . PHE A 1 110 ? -13.783 10.939 9.426 1.00 97.88 110 PHE A N 1
ATOM 948 C CA . PHE A 1 110 ? -15.047 11.577 9.779 1.00 97.88 110 PHE A CA 1
ATOM 949 C C . PHE A 1 110 ? -16.175 10.926 8.990 1.00 97.88 110 PHE A C 1
ATOM 951 O O . PHE A 1 110 ? -16.074 10.785 7.767 1.00 97.88 110 PHE A O 1
ATOM 958 N N . LYS A 1 111 ? -17.257 10.561 9.672 1.00 95.94 111 LYS A N 1
ATOM 959 C CA . LYS A 1 111 ? -18.502 10.179 9.015 1.00 95.94 111 LYS A CA 1
ATOM 960 C C . LYS A 1 111 ? -19.261 11.452 8.630 1.00 95.94 111 LYS A C 1
ATOM 962 O O . LYS A 1 111 ? -19.464 12.322 9.474 1.00 95.94 111 LYS A O 1
ATOM 967 N N . LEU A 1 112 ? -19.604 11.565 7.346 1.00 89.38 112 LEU A N 1
ATOM 968 C CA . LEU A 1 112 ? -20.386 12.671 6.782 1.00 89.38 112 LEU A CA 1
ATOM 969 C C . LEU A 1 112 ? -21.887 12.388 6.853 1.00 89.38 112 LEU A C 1
ATOM 971 O O . LEU A 1 112 ? -22.264 11.198 6.732 1.00 89.38 112 LEU A O 1
#

Mean predicted aligned error: 2.37 Å

Sequence (112 aa):
MRYRYDWKAYRQQDLSGDMSRDNVHRWDGYVTYHINSDFTFAWQTTLYSKQNDYRYANHKKWATENAFVLQYHMTPDITPYIEYDYLDRQGVYNGRDNLSENSYRIGVSFKL

InterPro domains:
  IPR009331 Oligogalacturonate-specific porin [PF06178] (1-110)
  IPR009331 Oligogalacturonate-specific porin [PTHR38105] (1-112)
  IPR053713 Bacterial Outer Membrane Channel Superfamily [G3DSA:2.40.160.40] (1-112)